Protein AF-A0A8B7Z9Q6-F1 (afdb_monomer_lite)

pLDDT: mean 82.25, std 15.9, range [37.0, 97.19]

Sequence (146 aa):
MQDVMRTKQGFFALAGFPGVVDAIDCTYVRLYGAPLGNDEPLYVNRKGYHSINVPVVCDASFKMTNVVARWPGSTHDSAILHGSRPGEMFETGRSHRRVRVTVEQVFGQLKWKFPCLSLGLHVAPRRACQIIRACCVQYCKGAERA

InterPro domains:
  IPR027806 Harbinger transposase-derived nuclease domain [PF13359] (24-85)
  IPR027806 Harbinger transposase-derived nuclease domain [PF13359] (94-137)

Secondary structure (DSSP, 8-state):
-HHHHHHHHHHHHHHS-TT---EEEEEEEEB-S---GGGHHHHB-TTSSBEEEEEEEE-TTS-EEEE---EETTS-HHHHHHHS---S----SGGGHHHHHHHHHHHHHHHHH-THHHH-B-S-HHHHHHHHHHHHHHHHHHTT--

Organism: Acanthaster planci (NCBI:txid133434)

Foldseek 3Di:
DVLQVVLQVLCCVQQVDGFDRKFKDKDWQFADQEPCPPNQVQQQAPVGGGTFIKMWIDTSVLATPDIDGDGHRHDDRVVVVVPPDDDIDPDPDPSRPRRNVSVVVNVVVLCVVPVCRVVHDHYHSVVVSVVVVVSSVVSNVVVVPD

Radius of gyration: 15.86 Å; chains: 1; bounding box: 38×31×44 Å

Structure (mmCIF, N/CA/C/O backbone):
data_AF-A0A8B7Z9Q6-F1
#
_entry.id   AF-A0A8B7Z9Q6-F1
#
loop_
_atom_site.group_PDB
_atom_site.id
_atom_site.type_symbol
_atom_site.label_atom_id
_atom_site.label_alt_id
_atom_site.label_comp_id
_atom_site.label_asym_id
_atom_site.label_entity_id
_atom_site.label_seq_id
_atom_site.pdbx_PDB_ins_code
_atom_site.Cartn_x
_atom_site.Cartn_y
_atom_site.Cartn_z
_atom_site.occupancy
_atom_site.B_iso_or_equiv
_atom_site.auth_seq_id
_atom_site.auth_comp_id
_atom_site.auth_asym_id
_atom_site.auth_atom_id
_atom_site.pdbx_PDB_model_num
ATOM 1 N N . MET A 1 1 ? -21.682 -9.005 12.594 1.00 44.31 1 MET A N 1
ATOM 2 C CA . MET A 1 1 ? -22.405 -7.852 13.187 1.00 44.31 1 MET A CA 1
ATOM 3 C C . MET A 1 1 ? -21.687 -7.266 14.410 1.00 44.31 1 MET A C 1
ATOM 5 O O . MET A 1 1 ? -21.735 -6.057 14.574 1.00 44.31 1 MET A O 1
ATOM 9 N N . GLN A 1 2 ? -20.986 -8.065 15.232 1.00 51.00 2 GLN A N 1
ATOM 10 C CA . GLN A 1 2 ? -20.235 -7.552 16.396 1.00 51.00 2 GLN A CA 1
ATOM 11 C C . GLN A 1 2 ? -18.948 -6.776 16.032 1.00 51.00 2 GLN A C 1
ATOM 13 O O . GLN A 1 2 ? -18.631 -5.798 16.704 1.00 51.00 2 GLN A O 1
ATOM 18 N N . ASP A 1 3 ? -18.254 -7.134 14.944 1.00 65.38 3 ASP A N 1
ATOM 19 C CA . ASP A 1 3 ? -16.978 -6.492 14.570 1.00 65.38 3 ASP A CA 1
ATOM 20 C C . ASP A 1 3 ? -17.130 -5.030 14.124 1.00 65.38 3 ASP A C 1
ATOM 22 O O . ASP A 1 3 ? -16.339 -4.178 14.515 1.00 65.38 3 ASP A O 1
ATOM 26 N N . VAL A 1 4 ? -18.197 -4.712 13.384 1.00 67.56 4 VAL A N 1
ATOM 27 C CA . VAL A 1 4 ? -18.468 -3.353 12.876 1.00 67.56 4 VAL A CA 1
ATOM 28 C C . VAL A 1 4 ? -18.787 -2.369 14.006 1.00 67.56 4 VAL A C 1
ATOM 30 O O . VAL A 1 4 ? -18.366 -1.218 13.983 1.00 67.56 4 VAL A O 1
ATOM 33 N N . MET A 1 5 ? -19.517 -2.806 15.035 1.00 71.38 5 MET A N 1
ATOM 34 C CA . MET A 1 5 ? -19.799 -1.949 16.193 1.00 71.38 5 MET A CA 1
ATOM 35 C C . MET A 1 5 ? -18.531 -1.665 17.005 1.00 71.38 5 MET A C 1
ATOM 37 O O . MET A 1 5 ? -18.347 -0.549 17.490 1.00 71.38 5 MET A O 1
ATOM 41 N N . ARG A 1 6 ? -17.627 -2.650 17.105 1.00 76.81 6 ARG A N 1
ATOM 42 C CA . ARG A 1 6 ? -16.332 -2.486 17.774 1.00 76.81 6 ARG A CA 1
ATOM 43 C C . ARG A 1 6 ? -15.425 -1.508 17.022 1.00 76.81 6 ARG A C 1
ATOM 45 O O . ARG A 1 6 ? -14.827 -0.645 17.660 1.00 76.81 6 ARG A O 1
ATOM 52 N N . THR A 1 7 ? -15.332 -1.599 15.694 1.00 72.94 7 THR A N 1
ATOM 53 C CA . THR A 1 7 ? -14.504 -0.670 14.903 1.00 72.94 7 THR A CA 1
ATOM 54 C C . THR A 1 7 ? -15.034 0.761 14.965 1.00 72.94 7 THR A C 1
ATOM 56 O O . THR A 1 7 ? -14.245 1.680 15.188 1.00 72.94 7 THR A O 1
ATOM 59 N N . LYS A 1 8 ? -16.361 0.945 14.906 1.00 76.75 8 LYS A N 1
ATOM 60 C CA . LYS A 1 8 ? -17.019 2.251 15.102 1.00 76.75 8 LYS A CA 1
ATOM 61 C C . LYS A 1 8 ? -16.689 2.880 16.450 1.00 76.75 8 LYS A C 1
ATOM 63 O O . LYS A 1 8 ? -16.365 4.065 16.513 1.00 76.75 8 LYS A O 1
ATOM 68 N N . GLN A 1 9 ? -16.730 2.095 17.526 1.00 82.06 9 GLN A N 1
ATOM 69 C CA . GLN A 1 9 ? -16.319 2.563 18.852 1.00 82.06 9 GLN A CA 1
ATOM 70 C C . GLN A 1 9 ? -14.823 2.900 18.905 1.00 82.06 9 GLN A C 1
ATOM 72 O O . GLN A 1 9 ? -14.450 3.905 19.505 1.00 82.06 9 GLN A O 1
ATOM 77 N N . GLY A 1 10 ? -13.972 2.107 18.249 1.00 81.19 10 GLY A N 1
ATOM 78 C CA . GLY A 1 10 ? -12.531 2.354 18.176 1.00 81.19 10 GLY A CA 1
ATOM 79 C C . GLY A 1 10 ? -12.188 3.677 17.489 1.00 81.19 10 GLY A C 1
ATOM 80 O O . GLY A 1 10 ? -11.429 4.476 18.036 1.00 81.19 10 GLY A O 1
ATOM 81 N N . PHE A 1 11 ? -12.786 3.959 16.329 1.00 79.88 11 PHE A N 1
ATOM 82 C CA . PHE A 1 11 ? -12.578 5.237 15.644 1.00 79.88 11 PHE A CA 1
ATOM 83 C C . PHE A 1 11 ? -13.203 6.417 16.389 1.00 79.88 11 PHE A C 1
ATOM 85 O O . PHE A 1 11 ? -12.615 7.501 16.410 1.00 79.88 11 PHE A O 1
ATOM 92 N N . PHE A 1 12 ? -14.337 6.210 17.064 1.00 82.12 12 PHE A N 1
ATOM 93 C CA . PHE A 1 12 ? -14.899 7.222 17.951 1.00 82.12 12 PHE A CA 1
ATOM 94 C C . PHE A 1 12 ? -13.947 7.547 19.111 1.00 82.12 12 PHE A C 1
ATOM 96 O O . PHE A 1 12 ? -13.707 8.718 19.386 1.00 82.12 12 PHE A O 1
ATOM 103 N N . ALA A 1 13 ? -13.326 6.546 19.737 1.00 81.69 13 ALA A N 1
ATOM 104 C CA . ALA A 1 13 ? -12.342 6.765 20.797 1.00 81.69 13 ALA A CA 1
ATOM 105 C C . ALA A 1 13 ? -11.056 7.445 20.286 1.00 81.69 13 ALA A C 1
ATOM 107 O O . ALA A 1 13 ? -10.509 8.320 20.954 1.00 81.69 13 ALA A O 1
ATOM 108 N N . LEU A 1 14 ? -10.576 7.067 19.097 1.00 77.88 14 LEU A N 1
ATOM 109 C CA . LEU A 1 14 ? -9.321 7.570 18.527 1.00 77.88 14 LEU A CA 1
ATOM 110 C C . LEU A 1 14 ? -9.455 8.994 17.973 1.00 77.88 14 LEU A C 1
ATOM 112 O O . LEU A 1 14 ? -8.560 9.827 18.134 1.00 77.88 14 LEU A O 1
ATOM 116 N N . ALA A 1 15 ? -10.564 9.274 17.291 1.00 74.69 15 ALA A N 1
ATOM 117 C CA . ALA A 1 15 ? -10.727 10.488 16.504 1.00 74.69 15 ALA A CA 1
ATOM 118 C C . ALA A 1 15 ? -11.952 11.333 16.886 1.00 74.69 15 ALA A C 1
ATOM 120 O O . ALA A 1 15 ? -12.012 12.489 16.470 1.00 74.69 15 ALA A O 1
ATOM 121 N N . GLY A 1 16 ? -12.874 10.814 17.703 1.00 76.94 16 GLY A N 1
ATOM 122 C CA . GLY A 1 16 ? -14.116 11.493 18.093 1.00 76.94 16 GLY A CA 1
ATOM 123 C C . GLY A 1 16 ? -15.235 11.397 17.055 1.00 76.94 16 GLY A C 1
ATOM 124 O O . GLY A 1 16 ? -16.247 12.077 17.198 1.00 76.94 16 GLY A O 1
ATOM 125 N N . PHE A 1 17 ? -15.065 10.584 16.004 1.00 70.19 17 PHE A N 1
ATOM 126 C CA . PHE A 1 17 ? -16.001 10.515 14.879 1.00 70.19 17 PHE A CA 1
ATOM 127 C C . PHE A 1 17 ? -16.841 9.234 14.922 1.00 70.19 17 PHE A C 1
ATOM 129 O O . PHE A 1 17 ? -16.290 8.140 14.774 1.00 70.19 17 PHE A O 1
ATOM 136 N N . PRO A 1 18 ? -18.164 9.339 15.143 1.00 73.25 18 PRO A N 1
ATOM 137 C CA . PRO A 1 18 ? -19.044 8.180 15.151 1.00 73.25 18 PRO A CA 1
ATOM 138 C C . PRO A 1 18 ? -19.296 7.683 13.723 1.00 73.25 18 PRO A C 1
ATOM 140 O O . PRO A 1 18 ? -19.316 8.462 12.776 1.00 73.25 18 PRO A O 1
ATOM 143 N N . GLY A 1 19 ? -19.519 6.377 13.569 1.00 74.00 19 GLY A N 1
ATOM 144 C CA . GLY A 1 19 ? -19.914 5.775 12.289 1.00 74.00 19 GLY A CA 1
ATOM 145 C C . GLY A 1 19 ? -18.768 5.396 11.345 1.00 74.00 19 GLY A C 1
ATOM 146 O O . GLY A 1 19 ? -19.030 4.710 10.363 1.00 74.00 19 GLY A O 1
ATOM 147 N N . VAL A 1 20 ? -17.520 5.755 11.664 1.00 77.62 20 VAL A N 1
ATOM 148 C CA . VAL A 1 20 ? -16.333 5.376 10.877 1.00 77.62 20 VAL A CA 1
ATOM 149 C C . VAL A 1 20 ? -15.994 3.904 11.102 1.00 77.62 20 VAL A C 1
ATOM 151 O O . VAL A 1 20 ? -15.859 3.469 12.245 1.00 77.62 20 VAL A O 1
ATOM 154 N N . VAL A 1 21 ? -15.830 3.141 10.024 1.00 75.94 21 VAL A N 1
ATOM 155 C CA . VAL A 1 21 ? -15.534 1.697 10.091 1.00 75.94 21 VAL A CA 1
ATOM 156 C C . VAL A 1 21 ? -14.120 1.366 9.687 1.00 75.94 21 VAL A C 1
ATOM 158 O O . VAL A 1 21 ? -13.536 0.429 10.237 1.00 75.94 21 VAL A O 1
ATOM 161 N N . ASP A 1 22 ? -13.567 2.144 8.770 1.00 79.31 22 ASP A N 1
ATOM 162 C CA . ASP A 1 22 ? -12.223 1.974 8.274 1.00 79.31 22 ASP A CA 1
ATOM 163 C C . ASP A 1 22 ? -11.590 3.306 7.849 1.00 79.31 22 ASP A C 1
ATOM 165 O O . ASP A 1 22 ? -12.238 4.340 7.681 1.00 79.31 22 ASP A O 1
ATOM 169 N N . ALA A 1 23 ? -10.265 3.279 7.749 1.00 84.19 23 ALA A N 1
ATOM 170 C CA . ALA A 1 23 ? -9.444 4.344 7.210 1.00 84.19 23 ALA A CA 1
ATOM 171 C C . ALA A 1 23 ? -8.800 3.848 5.917 1.00 84.19 23 ALA A C 1
ATOM 173 O O . ALA A 1 23 ? -8.204 2.768 5.889 1.00 84.19 23 ALA A O 1
ATOM 174 N N . ILE A 1 24 ? -8.885 4.651 4.859 1.00 85.56 24 ILE A N 1
ATOM 175 C CA . ILE A 1 24 ? -8.272 4.362 3.564 1.00 85.56 24 ILE A CA 1
ATOM 176 C C . ILE A 1 24 ? -7.259 5.446 3.203 1.00 85.56 24 ILE A C 1
ATOM 178 O O . ILE A 1 24 ? -7.524 6.641 3.340 1.00 85.56 24 ILE A O 1
ATOM 182 N N . ASP A 1 25 ? -6.092 5.032 2.722 1.00 87.69 25 ASP A N 1
ATOM 183 C CA . ASP A 1 25 ? -5.133 5.922 2.068 1.00 87.69 25 ASP A CA 1
ATOM 184 C C . ASP A 1 25 ? -4.276 5.118 1.084 1.00 87.69 25 ASP A C 1
ATOM 186 O O . ASP A 1 25 ? -4.302 3.884 1.051 1.00 87.69 25 ASP A O 1
ATOM 190 N N . CYS A 1 26 ? -3.533 5.828 0.249 1.00 89.50 26 CYS A N 1
ATOM 191 C CA . CYS A 1 26 ? -2.664 5.265 -0.767 1.00 89.50 26 CYS A CA 1
ATOM 192 C C . CYS A 1 26 ? -1.192 5.437 -0.390 1.00 89.50 26 CYS A C 1
ATOM 194 O O . CYS A 1 26 ? -0.766 6.475 0.118 1.00 89.50 26 CYS A O 1
ATOM 196 N N . THR A 1 27 ? -0.375 4.429 -0.696 1.00 91.75 27 THR A N 1
ATOM 197 C CA . THR A 1 27 ? 1.081 4.532 -0.599 1.00 91.75 27 THR A CA 1
ATOM 198 C C . THR A 1 27 ? 1.749 4.129 -1.904 1.00 91.75 27 THR A C 1
ATOM 200 O O . THR A 1 27 ? 1.356 3.166 -2.557 1.00 91.75 27 THR A O 1
ATOM 203 N N . TYR A 1 28 ? 2.799 4.857 -2.277 1.00 94.81 28 TYR A N 1
ATOM 204 C CA . TYR A 1 28 ? 3.602 4.532 -3.450 1.00 94.81 28 TYR A CA 1
ATOM 205 C C . TYR A 1 28 ? 4.745 3.597 -3.053 1.00 94.81 28 TYR A C 1
ATOM 207 O O . TYR A 1 28 ? 5.519 3.911 -2.141 1.00 94.81 28 TYR A O 1
ATOM 215 N N . VAL A 1 29 ? 4.877 2.481 -3.770 1.00 96.12 29 VAL A N 1
ATOM 216 C CA . VAL A 1 29 ? 6.043 1.590 -3.706 1.00 96.12 29 VAL A CA 1
ATOM 217 C C . VAL A 1 29 ? 6.882 1.826 -4.950 1.00 96.12 29 VAL A C 1
ATOM 219 O O . VAL A 1 29 ? 6.393 1.686 -6.071 1.00 96.12 29 VAL A O 1
ATOM 222 N N . ARG A 1 30 ? 8.138 2.232 -4.756 1.00 96.94 30 ARG A N 1
ATOM 223 C CA . ARG A 1 30 ? 9.027 2.618 -5.854 1.00 96.94 30 ARG A CA 1
ATOM 224 C C . ARG A 1 30 ? 9.458 1.397 -6.667 1.00 96.94 30 ARG A C 1
ATOM 226 O O . ARG A 1 30 ? 9.793 0.360 -6.100 1.00 96.94 30 ARG A O 1
ATOM 233 N N . LEU A 1 31 ? 9.482 1.547 -7.985 1.00 96.38 31 LEU A N 1
ATOM 234 C CA . LEU A 1 31 ? 10.071 0.591 -8.917 1.00 96.38 31 LEU A CA 1
ATOM 235 C C . LEU A 1 31 ? 11.411 1.163 -9.378 1.00 96.38 31 LEU A C 1
ATOM 237 O O . LEU A 1 31 ? 11.437 2.192 -10.043 1.00 96.38 31 LEU A O 1
ATOM 241 N N . TYR A 1 32 ? 12.525 0.553 -8.986 1.00 93.44 32 TYR A N 1
ATOM 242 C CA . TYR A 1 32 ? 13.850 1.061 -9.335 1.00 93.44 32 TYR A CA 1
ATOM 243 C C . TYR A 1 32 ? 14.437 0.253 -10.486 1.00 93.44 32 TYR A C 1
ATOM 245 O O . TYR A 1 32 ? 14.593 -0.959 -10.366 1.00 93.44 32 TYR A O 1
ATOM 253 N N . GLY A 1 33 ? 14.753 0.913 -11.605 1.00 88.62 33 GLY A N 1
ATOM 254 C CA . GLY A 1 33 ? 15.323 0.243 -12.781 1.00 88.62 33 GLY A CA 1
ATOM 255 C C . GLY A 1 33 ? 14.460 -0.912 -13.301 1.00 88.62 33 GLY A C 1
ATOM 256 O O . GLY A 1 33 ? 14.983 -1.872 -13.862 1.00 88.62 33 GLY A O 1
ATOM 257 N N . ALA A 1 34 ? 13.147 -0.868 -13.052 1.00 91.19 34 ALA A N 1
ATOM 258 C CA . ALA A 1 34 ? 12.243 -1.923 -13.473 1.00 91.19 34 ALA A CA 1
ATOM 259 C C . ALA A 1 34 ? 12.140 -1.947 -15.008 1.00 91.19 34 ALA A C 1
ATOM 261 O O . ALA A 1 34 ? 12.095 -0.888 -15.636 1.00 91.19 34 ALA A O 1
ATOM 262 N N . PRO A 1 35 ? 12.051 -3.134 -15.631 1.00 91.12 35 PRO A N 1
ATOM 263 C CA . PRO A 1 35 ? 11.830 -3.243 -17.066 1.00 91.12 35 PRO A CA 1
ATOM 264 C C . PRO A 1 35 ? 10.365 -2.902 -17.383 1.00 91.12 35 PRO A C 1
ATOM 266 O O . PRO A 1 35 ? 9.500 -3.778 -17.364 1.00 91.12 35 PRO A O 1
ATOM 269 N N . LEU A 1 36 ? 10.078 -1.616 -17.602 1.00 92.62 36 LEU A N 1
ATOM 270 C CA . LEU A 1 36 ? 8.723 -1.105 -17.856 1.00 92.62 36 LEU A CA 1
ATOM 271 C C . LEU A 1 36 ? 8.343 -1.097 -19.344 1.00 92.62 36 LEU A C 1
ATOM 273 O O . LEU A 1 36 ? 7.160 -1.119 -19.670 1.00 92.62 36 LEU A O 1
ATOM 277 N N . GLY A 1 37 ? 9.331 -1.105 -20.244 1.00 92.12 37 GLY A N 1
ATOM 278 C CA . GLY A 1 37 ? 9.095 -1.071 -21.689 1.00 92.12 37 GLY A CA 1
ATOM 279 C C . GLY A 1 37 ? 8.259 0.142 -22.111 1.00 92.12 37 GLY A C 1
ATOM 280 O O . GLY A 1 37 ? 8.414 1.228 -21.558 1.00 92.12 37 GLY A O 1
ATOM 281 N N . ASN A 1 38 ? 7.346 -0.061 -23.063 1.00 94.56 38 ASN A N 1
ATOM 282 C CA . ASN A 1 38 ? 6.468 0.994 -23.589 1.00 94.56 38 ASN A CA 1
ATOM 283 C C . ASN A 1 38 ? 5.437 1.502 -22.565 1.00 94.56 38 ASN A C 1
ATOM 285 O O . ASN A 1 38 ? 4.878 2.580 -22.747 1.00 94.56 38 ASN A O 1
ATOM 289 N N . ASP A 1 39 ? 5.203 0.748 -21.488 1.00 93.69 39 ASP A N 1
ATOM 290 C CA . ASP A 1 39 ? 4.257 1.110 -20.431 1.00 93.69 39 ASP A CA 1
ATOM 291 C C . ASP A 1 39 ? 4.883 2.034 -19.372 1.00 93.69 39 ASP A C 1
ATOM 293 O O . ASP A 1 39 ? 4.205 2.416 -18.419 1.00 93.69 39 ASP A O 1
ATOM 297 N N . GLU A 1 40 ? 6.166 2.396 -19.502 1.00 95.12 40 GLU A N 1
ATOM 298 C CA . GLU A 1 40 ? 6.896 3.257 -18.559 1.00 95.12 40 GLU A CA 1
ATOM 299 C C . GLU A 1 40 ? 6.113 4.502 -18.099 1.00 95.12 40 GLU A C 1
ATOM 301 O O . GLU A 1 40 ? 6.009 4.681 -16.876 1.00 95.12 40 GLU A O 1
ATOM 306 N N . PRO A 1 41 ? 5.452 5.275 -18.989 1.00 95.81 41 PRO A N 1
ATOM 307 C CA . PRO A 1 41 ? 4.733 6.482 -18.587 1.00 95.81 41 PRO A CA 1
ATOM 308 C C . PRO A 1 41 ? 3.571 6.210 -17.626 1.00 95.81 41 PRO A C 1
ATOM 310 O O . PRO A 1 41 ? 3.210 7.066 -16.819 1.00 95.81 41 PRO A O 1
ATOM 313 N N . LEU A 1 42 ? 2.993 5.003 -17.657 1.00 96.12 42 LEU A N 1
ATOM 314 C CA . LEU A 1 42 ? 1.913 4.614 -16.749 1.00 96.12 42 LEU A CA 1
ATOM 315 C C . LEU A 1 42 ? 2.401 4.517 -15.299 1.00 96.12 42 LEU A C 1
ATOM 317 O O . LEU A 1 42 ? 1.627 4.685 -14.360 1.00 96.12 42 LEU A O 1
ATOM 321 N N . TYR A 1 43 ? 3.685 4.249 -15.079 1.00 96.62 43 TYR A N 1
ATOM 322 C CA . TYR A 1 43 ? 4.217 4.050 -13.734 1.00 96.62 43 TYR A CA 1
ATOM 323 C C . TYR A 1 43 ? 4.802 5.323 -13.123 1.00 96.62 43 TYR A C 1
ATOM 325 O O . TYR A 1 43 ? 5.120 5.313 -11.932 1.00 96.62 43 TYR A O 1
ATOM 333 N N . VAL A 1 44 ? 4.915 6.417 -13.878 1.00 96.25 44 VAL A N 1
ATOM 334 C CA . VAL A 1 44 ? 5.412 7.702 -13.371 1.00 96.25 44 VAL A CA 1
ATOM 335 C C . VAL A 1 44 ? 4.337 8.376 -12.522 1.00 96.25 44 VAL A C 1
ATOM 337 O O . VAL A 1 44 ? 3.245 8.679 -12.992 1.00 96.25 44 VAL A O 1
ATOM 340 N N . ASN A 1 45 ? 4.640 8.617 -11.249 1.00 94.81 45 ASN A N 1
ATOM 341 C CA . ASN A 1 45 ? 3.736 9.341 -10.356 1.00 94.81 45 ASN A CA 1
ATOM 342 C C . ASN A 1 45 ? 3.925 10.864 -10.422 1.00 94.81 45 ASN A C 1
ATOM 344 O O . ASN A 1 45 ? 4.868 11.377 -11.021 1.00 94.81 45 ASN A O 1
ATOM 348 N N . ARG A 1 46 ? 3.083 11.603 -9.684 1.00 93.50 46 ARG A N 1
ATOM 349 C CA . ARG A 1 46 ? 3.169 13.073 -9.555 1.00 93.50 46 ARG A CA 1
ATOM 350 C C . ARG A 1 46 ? 4.491 13.612 -8.982 1.00 93.50 46 ARG A C 1
ATOM 352 O O . ARG A 1 46 ? 4.711 14.814 -9.007 1.00 93.50 46 ARG A O 1
ATOM 359 N N . LYS A 1 47 ? 5.334 12.750 -8.402 1.00 92.19 47 LYS A N 1
ATOM 360 C CA . LYS A 1 47 ? 6.665 13.087 -7.867 1.00 92.19 47 LYS A CA 1
ATOM 361 C C . LYS A 1 47 ? 7.793 12.756 -8.859 1.00 92.19 47 LYS A C 1
ATOM 363 O O . LYS A 1 47 ? 8.959 12.874 -8.495 1.00 92.19 47 LYS A O 1
ATOM 368 N N . GLY A 1 48 ? 7.462 12.321 -10.077 1.00 93.88 48 GLY A N 1
ATOM 369 C CA . GLY A 1 48 ? 8.421 12.086 -11.156 1.00 93.88 48 GLY A CA 1
ATOM 370 C C . GLY A 1 48 ? 9.212 10.782 -11.051 1.00 93.88 48 GLY A C 1
ATOM 371 O O . GLY A 1 48 ? 10.282 10.683 -11.640 1.00 93.88 48 GLY A O 1
ATOM 372 N N . TYR A 1 49 ? 8.736 9.781 -10.300 1.00 95.25 49 TYR A N 1
ATOM 373 C CA . TYR A 1 49 ? 9.398 8.472 -10.231 1.00 95.25 49 TYR A CA 1
ATOM 374 C C . TYR A 1 49 ? 8.447 7.304 -10.495 1.00 95.25 49 TYR A C 1
ATOM 376 O O . TYR A 1 49 ? 7.247 7.381 -10.218 1.00 95.25 49 TYR A O 1
ATOM 384 N N . HIS A 1 50 ? 9.008 6.189 -10.976 1.00 96.94 50 HIS A N 1
ATOM 385 C CA . HIS A 1 50 ? 8.261 4.958 -11.236 1.00 96.94 50 HIS A CA 1
ATOM 386 C C . HIS A 1 50 ? 7.776 4.303 -9.950 1.00 96.94 50 HIS A C 1
ATOM 388 O O . HIS A 1 50 ? 8.541 4.101 -9.001 1.00 96.94 50 HIS A O 1
ATOM 394 N N . SER A 1 51 ? 6.502 3.937 -9.905 1.00 97.19 51 SER A N 1
ATOM 395 C CA . SER A 1 51 ? 5.909 3.330 -8.720 1.00 97.19 51 SER A CA 1
ATOM 396 C C . SER A 1 51 ? 4.649 2.527 -9.014 1.00 97.19 51 SER A C 1
ATOM 398 O O . SER A 1 51 ? 4.014 2.685 -10.053 1.00 97.19 51 SER A O 1
ATOM 400 N N . ILE A 1 52 ? 4.288 1.675 -8.056 1.00 96.62 52 ILE A N 1
ATOM 401 C CA . ILE A 1 52 ? 2.948 1.107 -7.912 1.00 96.62 52 ILE A CA 1
ATOM 402 C C . ILE A 1 52 ? 2.211 1.934 -6.859 1.00 96.62 52 ILE A C 1
ATOM 404 O O . ILE A 1 52 ? 2.746 2.144 -5.766 1.00 96.62 52 ILE A O 1
ATOM 408 N N . ASN A 1 53 ? 1.000 2.385 -7.179 1.00 94.69 53 ASN A N 1
ATOM 409 C CA . ASN A 1 53 ? 0.089 2.998 -6.224 1.00 94.69 53 ASN A CA 1
ATOM 410 C C . ASN A 1 53 ? -0.700 1.893 -5.491 1.00 94.69 53 ASN A C 1
ATOM 412 O O . ASN A 1 53 ? -1.310 1.016 -6.113 1.00 94.69 53 ASN A O 1
ATOM 416 N N . VAL A 1 54 ? -0.625 1.883 -4.161 1.00 93.00 54 VAL A N 1
ATOM 417 C CA . VAL A 1 54 ? -1.159 0.822 -3.301 1.00 93.00 54 VAL A CA 1
ATOM 418 C C . VAL A 1 54 ? -2.133 1.436 -2.292 1.00 93.00 54 VAL A C 1
ATOM 420 O O . VAL A 1 54 ? -1.699 1.879 -1.226 1.00 93.00 54 VAL A O 1
ATOM 423 N N . PRO A 1 55 ? -3.443 1.471 -2.587 1.00 90.81 55 PRO A N 1
ATOM 424 C CA . PRO A 1 55 ? -4.466 1.717 -1.578 1.00 90.81 55 PRO A CA 1
ATOM 425 C C . PRO A 1 55 ? -4.480 0.599 -0.531 1.00 90.81 55 PRO A C 1
ATOM 427 O O . PRO A 1 55 ? -4.431 -0.599 -0.851 1.00 90.81 55 PRO A O 1
ATOM 430 N N . VAL A 1 56 ? -4.591 1.011 0.724 1.00 88.88 56 VAL A N 1
ATOM 431 C CA . VAL A 1 56 ? -4.761 0.136 1.880 1.00 88.88 56 VAL A CA 1
ATOM 432 C C . VAL A 1 56 ? -5.917 0.651 2.715 1.00 88.88 56 VAL A C 1
ATOM 434 O O . VAL A 1 56 ? -6.055 1.855 2.918 1.00 88.88 56 VAL A O 1
ATOM 437 N N . VAL A 1 57 ? -6.715 -0.291 3.204 1.00 87.31 57 VAL A N 1
ATOM 438 C CA . VAL A 1 57 ? -7.783 -0.059 4.172 1.00 87.31 57 VAL A CA 1
ATOM 439 C C . VAL A 1 57 ? -7.361 -0.682 5.497 1.00 87.31 57 VAL A C 1
ATOM 441 O O . VAL A 1 57 ? -6.879 -1.822 5.514 1.00 87.31 57 VAL A O 1
ATOM 444 N N . CYS A 1 58 ? -7.529 0.044 6.597 1.00 86.69 58 CYS A N 1
ATOM 445 C CA . CYS A 1 58 ? -7.291 -0.471 7.940 1.00 86.69 58 CYS A CA 1
ATOM 446 C C . CYS A 1 58 ? -8.382 -0.061 8.929 1.00 86.69 58 CYS A C 1
ATOM 448 O O . CYS A 1 58 ? -9.054 0.951 8.748 1.00 86.69 58 CYS A O 1
ATOM 450 N N . ASP A 1 59 ? -8.530 -0.834 9.998 1.00 85.00 59 ASP A N 1
ATOM 451 C CA . ASP A 1 59 ? -9.422 -0.505 11.107 1.00 85.00 59 ASP A CA 1
ATOM 452 C C . ASP A 1 59 ? -8.741 0.377 12.175 1.00 85.00 59 ASP A C 1
ATOM 454 O O . ASP A 1 59 ? -7.562 0.734 12.079 1.00 85.00 59 ASP A O 1
ATOM 458 N N . ALA A 1 60 ? -9.495 0.726 13.222 1.00 83.50 60 ALA A N 1
ATOM 459 C CA . ALA A 1 60 ? -9.018 1.530 14.349 1.00 83.50 60 ALA A CA 1
ATOM 460 C C . ALA A 1 60 ? -7.925 0.840 15.187 1.00 83.50 60 ALA A C 1
ATOM 462 O O . ALA A 1 60 ? -7.264 1.494 15.990 1.00 83.50 60 ALA A O 1
ATOM 463 N N . SER A 1 61 ? -7.734 -0.471 15.019 1.00 83.25 61 SER A N 1
ATOM 464 C CA . SER A 1 61 ? -6.721 -1.278 15.703 1.00 83.25 61 SER A CA 1
ATOM 465 C C . SER A 1 61 ? -5.452 -1.452 14.865 1.00 83.25 61 SER A C 1
ATOM 467 O O . SER A 1 61 ? -4.633 -2.315 15.174 1.00 83.25 61 SER A O 1
ATOM 469 N N . PHE A 1 62 ? -5.268 -0.635 13.820 1.00 85.94 62 PHE A N 1
ATOM 470 C CA . PHE A 1 62 ? -4.133 -0.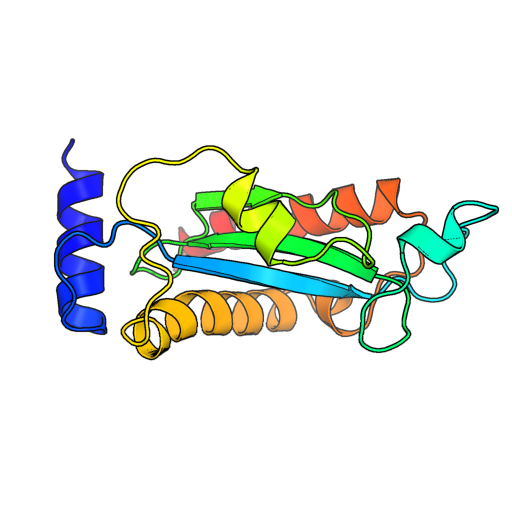699 12.892 1.00 85.94 62 PHE A CA 1
ATOM 471 C C . PHE A 1 62 ? -4.059 -2.009 12.092 1.00 85.94 62 PHE A C 1
ATOM 473 O O . PHE A 1 62 ? -3.026 -2.318 11.490 1.00 85.94 62 PHE A O 1
ATOM 480 N N . LYS A 1 63 ? -5.148 -2.787 12.034 1.00 86.56 63 LYS A N 1
ATOM 481 C CA . LYS A 1 63 ? -5.192 -4.017 11.246 1.00 86.56 63 LYS A CA 1
ATOM 482 C C . LYS A 1 63 ? -5.601 -3.682 9.822 1.00 86.56 63 LYS A C 1
ATOM 484 O O . LYS A 1 63 ? -6.635 -3.064 9.582 1.00 86.56 63 LYS A O 1
ATOM 489 N N . MET A 1 64 ? -4.792 -4.108 8.856 1.00 88.25 64 MET A N 1
ATOM 490 C CA . MET A 1 64 ? -5.155 -3.994 7.447 1.00 88.25 64 MET A CA 1
ATOM 491 C C . MET A 1 64 ? -6.297 -4.961 7.121 1.00 88.25 64 MET A C 1
ATOM 4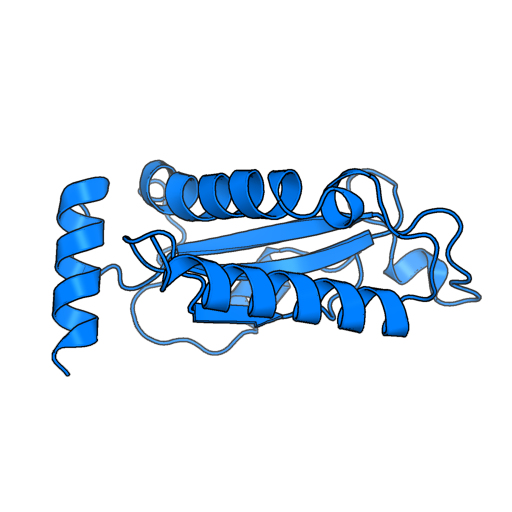93 O O . MET A 1 64 ? -6.174 -6.168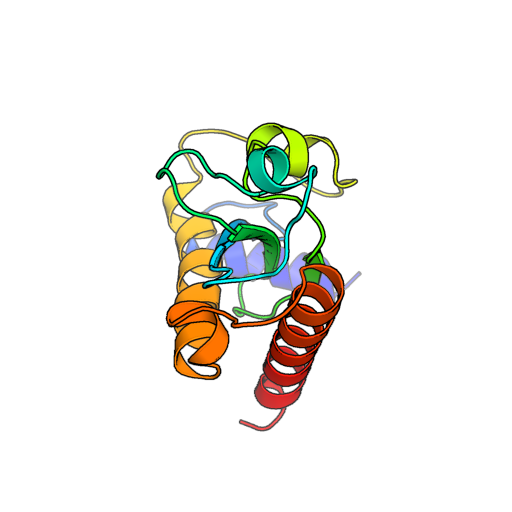 7.333 1.00 88.25 64 MET A O 1
ATOM 497 N N . THR A 1 65 ? -7.381 -4.438 6.562 1.00 84.81 65 THR A N 1
ATOM 498 C CA . THR A 1 65 ? -8.558 -5.216 6.151 1.00 84.81 65 THR A CA 1
ATOM 499 C C . THR A 1 65 ? -8.583 -5.446 4.642 1.00 84.81 65 THR A C 1
ATOM 501 O O . THR A 1 65 ? -9.075 -6.474 4.181 1.00 84.81 65 THR A O 1
ATOM 504 N N . ASN A 1 66 ? -8.002 -4.531 3.859 1.00 86.50 66 ASN A N 1
ATOM 505 C CA . ASN A 1 66 ? -7.905 -4.658 2.409 1.00 86.50 66 ASN A CA 1
ATOM 506 C C . ASN A 1 66 ? -6.613 -4.028 1.868 1.00 86.50 66 ASN A C 1
ATOM 508 O O . ASN A 1 66 ? -6.119 -3.026 2.383 1.00 86.50 66 ASN A O 1
ATOM 512 N N . VAL A 1 67 ? -6.075 -4.612 0.798 1.00 89.62 67 VAL A N 1
ATOM 513 C CA . VAL A 1 67 ? -4.927 -4.087 0.058 1.00 89.62 67 VAL A CA 1
ATOM 514 C C . VAL A 1 67 ? -5.074 -4.380 -1.427 1.00 89.62 67 VAL A C 1
ATOM 516 O O . VAL A 1 67 ? -5.334 -5.513 -1.838 1.00 89.62 67 VAL A O 1
ATOM 519 N N . VAL A 1 68 ? -4.833 -3.364 -2.254 1.00 90.06 68 VAL A N 1
ATOM 520 C CA . VAL A 1 68 ? -4.863 -3.508 -3.710 1.00 90.06 68 VAL A CA 1
ATOM 521 C C . VAL A 1 68 ? -3.545 -3.013 -4.304 1.00 90.06 68 VAL A C 1
ATOM 523 O O . VAL A 1 68 ? -3.346 -1.828 -4.516 1.00 90.06 68 VAL A O 1
ATOM 526 N N . ALA A 1 69 ? -2.636 -3.939 -4.618 1.00 92.12 69 ALA A N 1
ATOM 527 C CA . ALA A 1 69 ? -1.359 -3.635 -5.272 1.00 92.12 69 ALA A CA 1
ATOM 528 C C . ALA A 1 69 ? -1.442 -3.947 -6.771 1.00 92.12 69 ALA A C 1
ATOM 530 O O . ALA A 1 69 ? -1.081 -5.042 -7.202 1.00 92.12 69 ALA A O 1
ATOM 531 N N . ARG A 1 70 ? -1.996 -3.018 -7.553 1.00 90.62 70 ARG A N 1
ATOM 532 C CA . ARG A 1 70 ? -2.075 -3.147 -9.023 1.00 90.62 70 ARG A CA 1
ATOM 533 C C . ARG A 1 70 ? -2.084 -1.828 -9.781 1.00 90.62 70 ARG A C 1
ATOM 535 O O . ARG A 1 70 ? -1.958 -1.854 -10.998 1.00 90.62 70 ARG A O 1
ATOM 542 N N . TRP A 1 71 ? -2.296 -0.706 -9.099 1.00 93.62 71 TRP A N 1
ATOM 543 C CA . TRP A 1 71 ? -2.479 0.565 -9.781 1.00 93.62 71 TRP A CA 1
ATOM 544 C C . TRP A 1 71 ? -1.126 1.118 -10.232 1.00 93.62 71 TRP A C 1
ATOM 546 O O . TRP A 1 71 ? -0.203 1.196 -9.416 1.00 93.62 71 TRP A O 1
ATOM 556 N N . PRO A 1 72 ? -0.979 1.494 -11.511 1.00 95.38 72 PRO A N 1
ATOM 557 C CA . PRO A 1 72 ? 0.207 2.201 -11.974 1.00 95.38 72 PRO A CA 1
ATOM 558 C C . PRO A 1 72 ? 0.391 3.527 -11.225 1.00 95.38 72 PRO A C 1
ATOM 560 O O . PRO A 1 72 ? -0.590 4.141 -10.796 1.00 95.38 72 PRO A O 1
ATOM 563 N N . GLY A 1 73 ? 1.636 3.976 -11.063 1.00 94.12 73 GLY A N 1
ATOM 564 C CA . GLY A 1 73 ? 1.981 5.189 -10.316 1.00 94.12 73 GLY A CA 1
ATOM 565 C C . GLY A 1 73 ? 1.330 6.475 -10.834 1.00 94.12 73 GLY A C 1
ATOM 566 O O . GLY A 1 73 ? 1.151 7.401 -10.046 1.00 94.12 73 GLY A O 1
ATOM 567 N N . SER A 1 74 ? 0.924 6.525 -12.106 1.00 94.44 74 SER A N 1
ATOM 568 C CA . SER A 1 74 ? 0.191 7.659 -12.683 1.00 94.44 74 SER A CA 1
ATOM 569 C C . SER A 1 74 ? -1.276 7.736 -12.238 1.00 94.44 74 SER A C 1
ATOM 571 O O . SER A 1 74 ? -1.925 8.767 -12.416 1.00 94.44 74 SER A O 1
ATOM 573 N N . THR A 1 75 ? -1.812 6.665 -11.640 1.00 91.75 75 THR A N 1
ATOM 574 C CA . THR A 1 75 ? -3.214 6.602 -11.217 1.00 91.75 75 THR A CA 1
ATOM 575 C C . THR A 1 75 ? -3.452 7.551 -10.049 1.00 91.75 75 THR A C 1
ATOM 577 O O . THR A 1 75 ? -2.841 7.410 -8.987 1.00 91.75 75 THR A O 1
ATOM 580 N N . HIS A 1 76 ? -4.377 8.491 -10.230 1.00 84.88 76 HIS A N 1
ATOM 581 C CA . HIS A 1 76 ? -4.713 9.471 -9.206 1.00 84.88 76 HIS A CA 1
ATOM 582 C C . HIS A 1 76 ? -5.441 8.824 -8.018 1.00 84.88 76 HIS A C 1
ATOM 584 O O . HIS A 1 76 ? -6.376 8.044 -8.211 1.00 84.88 76 HIS A O 1
ATOM 590 N N . ASP A 1 77 ? -5.060 9.202 -6.793 1.00 82.06 77 ASP A N 1
ATOM 591 C CA . ASP A 1 77 ? -5.616 8.634 -5.558 1.00 82.06 77 ASP A CA 1
ATOM 592 C C . ASP A 1 77 ? -7.150 8.755 -5.530 1.00 82.06 77 ASP A C 1
ATOM 594 O O . ASP A 1 77 ? -7.840 7.797 -5.200 1.00 82.06 77 ASP A O 1
ATOM 598 N N . SER A 1 78 ? -7.718 9.883 -5.983 1.00 78.31 78 SER A N 1
ATOM 599 C CA . SER A 1 78 ? -9.180 10.033 -6.038 1.00 78.31 78 SER A CA 1
ATOM 600 C C . SER A 1 78 ? -9.845 9.010 -6.962 1.00 78.31 78 SER A C 1
ATOM 602 O O . SER A 1 78 ? -10.899 8.492 -6.617 1.00 78.31 78 SER A O 1
ATOM 604 N N . ALA A 1 79 ? -9.250 8.672 -8.107 1.00 78.94 79 ALA A N 1
ATOM 605 C CA . ALA A 1 79 ? -9.829 7.691 -9.023 1.00 78.94 79 ALA A CA 1
ATOM 606 C C . ALA A 1 79 ? -9.862 6.290 -8.390 1.00 78.94 79 ALA A C 1
ATOM 608 O O . ALA A 1 79 ? -10.829 5.550 -8.556 1.00 78.94 79 ALA A O 1
ATOM 609 N N . ILE A 1 80 ? -8.830 5.956 -7.611 1.00 80.12 80 ILE A N 1
ATOM 610 C CA . ILE A 1 80 ? -8.751 4.697 -6.870 1.00 80.12 80 ILE A CA 1
ATOM 611 C C . ILE A 1 80 ? -9.823 4.664 -5.781 1.00 80.12 80 ILE A C 1
ATOM 613 O O . ILE A 1 80 ? -10.602 3.718 -5.736 1.00 80.12 80 ILE A O 1
ATOM 617 N N . LEU A 1 81 ? -9.889 5.709 -4.953 1.00 70.88 81 LEU A N 1
ATOM 618 C CA . LEU A 1 81 ? -10.772 5.776 -3.787 1.00 70.88 81 LEU A CA 1
ATOM 619 C C . LEU A 1 81 ? -12.263 5.790 -4.164 1.00 70.88 81 LEU A C 1
ATOM 621 O O . LEU A 1 81 ? -13.062 5.183 -3.460 1.00 70.88 81 LEU A O 1
ATOM 625 N N . HIS A 1 82 ? -12.640 6.412 -5.288 1.00 65.25 82 HIS A N 1
ATOM 626 C CA . HIS A 1 82 ? -14.026 6.384 -5.780 1.00 65.25 82 HIS A CA 1
ATOM 627 C C . HIS A 1 82 ? -14.380 5.077 -6.518 1.00 65.25 82 HIS A C 1
ATOM 629 O O . HIS A 1 82 ? -15.549 4.698 -6.565 1.00 65.25 82 HIS A O 1
ATOM 635 N N . GLY A 1 83 ? -13.397 4.396 -7.122 1.00 57.66 83 GLY A N 1
ATOM 636 C CA . GLY A 1 83 ? -13.609 3.194 -7.941 1.00 57.66 83 GLY A CA 1
ATOM 637 C C . GLY A 1 83 ? -13.557 1.864 -7.177 1.00 57.66 83 GLY A C 1
ATOM 638 O O . GLY A 1 83 ? -14.082 0.855 -7.656 1.00 57.66 83 GLY A O 1
ATOM 639 N N . SER A 1 84 ? -12.937 1.814 -5.995 1.00 56.97 84 SER A N 1
ATOM 640 C CA . SER A 1 84 ? -12.974 0.639 -5.114 1.00 56.97 84 SER A CA 1
ATOM 641 C C . SER A 1 84 ? -14.288 0.600 -4.322 1.00 56.97 84 SER A C 1
ATOM 643 O O . SER A 1 84 ? -14.567 1.506 -3.548 1.00 56.97 84 SER A O 1
ATOM 645 N N . ARG A 1 85 ? -15.114 -0.438 -4.535 1.00 52.97 85 ARG A N 1
ATOM 646 C CA . ARG A 1 85 ? -16.467 -0.567 -3.955 1.00 52.97 85 ARG A CA 1
ATOM 647 C C . ARG A 1 85 ? -16.543 -0.390 -2.414 1.00 52.97 85 ARG A C 1
ATOM 649 O O . ARG A 1 85 ? -15.596 -0.786 -1.736 1.00 52.97 85 ARG A O 1
ATOM 656 N N . PRO A 1 86 ? -17.697 0.086 -1.881 1.00 54.69 86 PRO A N 1
ATOM 657 C CA . PRO A 1 86 ? -17.808 0.815 -0.609 1.00 54.69 86 PRO A CA 1
ATOM 658 C C . PRO A 1 86 ? -18.803 0.216 0.415 1.00 54.69 86 PRO A C 1
ATOM 660 O O . PRO A 1 86 ? -19.738 -0.498 0.051 1.00 54.69 86 PRO A O 1
ATOM 663 N N . GLY A 1 87 ? -18.663 0.569 1.696 1.00 40.41 87 GLY A N 1
ATOM 664 C CA . GLY A 1 87 ? -19.651 0.250 2.729 1.00 40.41 87 GLY A CA 1
ATOM 665 C C . GLY A 1 87 ? -19.329 0.936 4.053 1.00 40.41 87 GLY A C 1
ATOM 666 O O . GLY A 1 87 ? -18.492 0.446 4.790 1.00 40.41 87 GLY A O 1
ATOM 667 N N . GLU A 1 88 ? -20.050 2.025 4.336 1.00 42.12 88 GLU A N 1
ATOM 668 C CA . GLU A 1 88 ? -19.962 2.906 5.518 1.00 42.12 88 GLU A CA 1
ATOM 669 C C . GLU A 1 88 ? -18.943 4.063 5.410 1.00 42.12 88 GLU A C 1
ATOM 671 O O . GLU A 1 88 ? -17.768 3.936 5.711 1.00 42.12 88 GLU A O 1
ATOM 676 N N . MET A 1 89 ? -19.467 5.222 4.981 1.00 44.72 89 MET A N 1
ATOM 677 C CA . MET A 1 89 ? -18.880 6.571 5.074 1.00 44.72 89 MET A CA 1
ATOM 678 C C . MET A 1 89 ? -17.418 6.731 4.628 1.00 44.72 89 MET A C 1
ATOM 680 O O . MET A 1 89 ? -16.508 6.900 5.433 1.00 44.72 89 MET A O 1
ATOM 684 N N . PHE A 1 90 ? -17.227 6.894 3.318 1.00 51.53 90 PHE A N 1
ATOM 685 C CA . PHE A 1 90 ? -16.154 7.756 2.822 1.00 51.53 90 PHE A CA 1
ATOM 686 C C . PHE A 1 90 ? -16.669 9.197 2.792 1.00 51.53 90 PHE A C 1
ATOM 688 O O . PHE A 1 90 ? -17.178 9.660 1.775 1.00 51.53 90 PHE A O 1
ATOM 695 N N . GLU A 1 91 ? -16.578 9.914 3.911 1.00 46.09 91 GLU A N 1
ATOM 696 C CA . GLU A 1 91 ? -16.783 11.364 3.899 1.00 46.09 91 GLU A CA 1
ATOM 697 C C . GLU A 1 91 ? -15.445 12.062 3.650 1.00 46.09 91 GLU A C 1
ATOM 699 O O . GLU A 1 91 ? -14.639 12.305 4.550 1.00 46.09 91 GLU A O 1
ATOM 704 N N . THR A 1 92 ? -15.209 12.401 2.383 1.00 44.66 92 THR A N 1
ATOM 705 C CA . THR A 1 92 ? -14.145 13.307 1.945 1.00 44.66 92 THR A CA 1
ATOM 706 C C . THR A 1 92 ? -14.424 14.719 2.467 1.00 44.66 92 THR A C 1
ATOM 708 O O . THR A 1 92 ? -14.943 15.578 1.760 1.00 44.66 92 THR A O 1
ATOM 711 N N . GLY A 1 93 ? -14.100 14.965 3.734 1.00 37.00 93 GLY A N 1
ATOM 712 C CA . GLY A 1 93 ? -14.291 16.244 4.409 1.00 37.00 93 GLY A CA 1
ATOM 713 C C . GLY A 1 93 ? -13.284 16.427 5.541 1.00 37.00 93 GLY A C 1
ATOM 714 O O . GLY A 1 93 ? -12.729 15.466 6.061 1.00 37.00 93 GLY A O 1
ATOM 715 N N . ARG A 1 94 ? -13.012 17.681 5.917 1.00 39.94 94 ARG A N 1
ATOM 716 C CA . ARG A 1 94 ? -11.915 18.154 6.798 1.00 39.94 94 ARG A CA 1
ATOM 717 C C . ARG A 1 94 ? -11.759 17.447 8.165 1.00 39.94 94 ARG A C 1
ATOM 719 O O . ARG A 1 94 ? -10.733 17.623 8.815 1.00 39.94 94 ARG A O 1
ATOM 726 N N . SER A 1 95 ? -12.704 16.600 8.560 1.00 48.56 95 SER A N 1
ATOM 727 C CA . SER A 1 95 ? -12.672 15.697 9.722 1.00 48.56 95 SER A CA 1
ATOM 728 C C . SER A 1 95 ? -11.632 14.555 9.626 1.00 48.56 95 SER A C 1
ATOM 730 O O . SER A 1 95 ? -11.366 13.859 10.601 1.00 48.56 95 SER A O 1
ATOM 732 N N . HIS A 1 96 ? -10.978 14.388 8.469 1.00 60.25 96 HIS A N 1
ATOM 733 C CA . HIS A 1 96 ? -10.155 13.229 8.091 1.00 60.25 96 HIS A CA 1
ATOM 734 C C . HIS A 1 96 ? -8.790 13.069 8.792 1.00 60.25 96 HIS A C 1
ATOM 736 O O . HIS A 1 96 ? -8.218 11.981 8.755 1.00 60.25 96 HIS A O 1
ATOM 742 N N . ARG A 1 97 ? -8.201 14.121 9.388 1.00 66.06 97 ARG A N 1
ATOM 743 C CA . ARG A 1 97 ? -6.766 14.088 9.760 1.00 66.06 97 ARG A CA 1
ATOM 744 C C . ARG A 1 97 ? -6.433 12.978 10.760 1.00 66.06 97 ARG A C 1
ATOM 746 O O . ARG A 1 97 ? -5.440 12.290 10.578 1.00 66.06 97 ARG A O 1
ATOM 753 N N . ARG A 1 98 ? -7.248 12.795 11.802 1.00 71.44 98 ARG A N 1
ATOM 754 C CA . ARG A 1 98 ? -6.976 11.807 12.863 1.00 71.44 98 ARG A CA 1
ATOM 755 C C . ARG A 1 98 ? -7.226 10.365 12.424 1.00 71.44 98 ARG A C 1
ATOM 757 O O . ARG A 1 98 ? -6.427 9.504 12.757 1.00 71.44 98 ARG A O 1
ATOM 764 N N . VAL A 1 99 ? -8.274 10.123 11.638 1.00 73.81 99 VAL A N 1
ATOM 765 C CA . VAL A 1 99 ? -8.560 8.800 11.052 1.00 73.81 99 VAL A CA 1
ATOM 766 C C . VAL A 1 99 ? -7.480 8.423 10.032 1.00 73.81 99 VAL A C 1
ATOM 768 O O . VAL A 1 99 ? -6.998 7.295 10.008 1.00 73.81 99 VAL A O 1
ATOM 771 N N . ARG A 1 100 ? -7.016 9.395 9.237 1.00 78.06 100 ARG A N 1
ATOM 772 C CA . ARG A 1 100 ? -5.931 9.200 8.269 1.00 78.06 100 ARG A CA 1
ATOM 773 C C . ARG A 1 100 ? -4.585 8.887 8.930 1.00 78.06 100 ARG A C 1
ATOM 775 O O . ARG A 1 100 ? -3.822 8.087 8.399 1.00 78.06 100 ARG A O 1
ATOM 782 N N . VAL A 1 101 ? -4.310 9.457 10.106 1.00 83.69 101 VAL A N 1
ATOM 783 C CA . VAL A 1 101 ? -3.095 9.126 10.872 1.00 83.69 101 VAL A CA 1
ATOM 784 C C . VAL A 1 101 ? -3.016 7.624 11.162 1.00 83.69 101 VAL A C 1
ATOM 786 O O . VAL A 1 101 ? -1.917 7.077 11.149 1.00 83.69 101 VAL A O 1
ATOM 789 N N . THR A 1 102 ? -4.148 6.932 11.342 1.00 84.81 102 THR A N 1
ATOM 790 C CA . THR A 1 102 ? -4.164 5.481 11.571 1.00 84.81 102 THR A CA 1
ATOM 791 C C . THR A 1 102 ? -3.541 4.713 10.404 1.00 84.81 102 THR A C 1
ATOM 793 O O . THR A 1 102 ? -2.607 3.936 10.603 1.00 84.81 102 THR A O 1
ATOM 796 N N . VAL A 1 103 ? -3.987 4.972 9.172 1.00 86.62 103 VAL A N 1
ATOM 797 C CA . VAL A 1 103 ? -3.449 4.298 7.977 1.00 86.62 103 VAL A CA 1
ATOM 798 C C . VAL A 1 103 ? -2.026 4.762 7.636 1.00 86.62 103 VAL A C 1
ATOM 800 O O . VAL A 1 103 ? -1.191 3.951 7.235 1.00 86.62 103 VAL A O 1
ATOM 803 N N . GLU A 1 104 ? -1.683 6.027 7.897 1.00 88.69 104 GLU A N 1
ATOM 804 C CA . GLU A 1 104 ? -0.303 6.521 7.772 1.00 88.69 104 GLU A CA 1
ATOM 805 C C . GLU A 1 104 ? 0.657 5.812 8.747 1.00 88.69 104 GLU A C 1
ATOM 807 O O . GLU A 1 104 ? 1.778 5.453 8.374 1.00 88.69 104 GLU A O 1
ATOM 812 N N . GLN A 1 105 ? 0.215 5.541 9.979 1.00 89.81 105 GLN A N 1
ATOM 813 C CA . GLN A 1 105 ? 0.980 4.767 10.959 1.00 89.81 105 GLN A CA 1
ATOM 814 C C . GLN A 1 105 ? 1.140 3.305 10.529 1.00 89.81 105 GLN A C 1
ATOM 816 O O . GLN A 1 105 ? 2.244 2.764 10.641 1.00 89.81 105 GLN A O 1
ATOM 821 N N . VAL A 1 106 ? 0.098 2.685 9.962 1.00 90.81 106 VAL A N 1
ATOM 822 C CA . VAL A 1 106 ? 0.198 1.344 9.354 1.00 90.81 106 VAL A CA 1
ATOM 823 C C . VAL A 1 106 ? 1.253 1.333 8.250 1.00 90.81 106 VAL A C 1
ATOM 825 O O . VAL A 1 106 ? 2.083 0.425 8.207 1.00 90.81 106 VAL A O 1
ATOM 828 N N . PHE A 1 107 ? 1.303 2.356 7.391 1.00 91.81 107 PHE A N 1
ATOM 829 C CA . PHE A 1 107 ? 2.355 2.462 6.377 1.00 91.81 107 PHE A CA 1
ATOM 830 C C . PHE A 1 107 ? 3.751 2.566 6.979 1.00 91.81 107 PHE A C 1
ATOM 832 O O . PHE A 1 107 ? 4.671 1.920 6.473 1.00 91.81 107 PHE A O 1
ATOM 839 N N . GLY A 1 108 ? 3.910 3.346 8.050 1.00 91.88 108 GLY A N 1
ATOM 840 C CA . GLY A 1 108 ? 5.165 3.437 8.791 1.00 91.88 108 GLY A CA 1
ATOM 841 C C . GLY A 1 108 ? 5.625 2.070 9.294 1.00 91.88 108 GLY A C 1
ATOM 842 O O . GLY A 1 108 ? 6.738 1.643 8.987 1.00 91.88 108 GLY A O 1
ATOM 843 N N . GLN A 1 109 ? 4.748 1.339 9.985 1.00 92.31 109 GLN A N 1
ATOM 844 C CA . GLN A 1 109 ? 5.054 0.005 10.511 1.00 92.31 109 GLN A CA 1
ATOM 845 C C . GLN A 1 109 ? 5.340 -1.011 9.398 1.00 92.31 109 GLN A C 1
ATOM 847 O O . GLN A 1 109 ? 6.297 -1.781 9.484 1.00 92.31 109 GLN A O 1
ATOM 852 N N . LEU A 1 110 ? 4.539 -0.997 8.331 1.00 92.50 110 LEU A N 1
ATOM 853 C CA . LEU A 1 110 ? 4.699 -1.891 7.190 1.00 92.50 110 LEU A CA 1
ATOM 854 C C . LEU A 1 110 ? 6.053 -1.670 6.503 1.00 92.50 110 LEU A C 1
ATOM 856 O O . LEU A 1 110 ? 6.771 -2.632 6.241 1.00 92.50 110 LEU A O 1
ATOM 860 N N . LYS A 1 111 ? 6.425 -0.414 6.233 1.00 92.31 111 LYS A N 1
ATOM 861 C CA . LYS A 1 111 ? 7.693 -0.067 5.571 1.00 92.31 111 LYS A CA 1
ATOM 862 C C . LYS A 1 111 ? 8.909 -0.251 6.474 1.00 92.31 111 LYS A C 1
ATOM 864 O O . LYS A 1 111 ? 9.986 -0.543 5.964 1.00 92.31 111 LYS A O 1
ATOM 869 N N . TRP A 1 112 ? 8.738 -0.120 7.787 1.00 92.62 112 TRP A N 1
ATOM 870 C CA . TRP A 1 112 ? 9.776 -0.458 8.758 1.00 92.62 112 TRP A CA 1
ATOM 871 C C . TRP A 1 112 ? 10.031 -1.970 8.794 1.00 92.62 112 TRP A C 1
ATOM 873 O O . TRP A 1 112 ? 11.175 -2.408 8.702 1.00 92.62 112 TRP A O 1
ATOM 883 N N . LYS A 1 113 ? 8.964 -2.779 8.837 1.00 93.50 113 LYS A N 1
ATOM 884 C CA . LYS A 1 113 ? 9.053 -4.247 8.848 1.00 93.50 113 LYS A CA 1
ATOM 885 C C . LYS A 1 113 ? 9.537 -4.824 7.516 1.00 93.50 113 L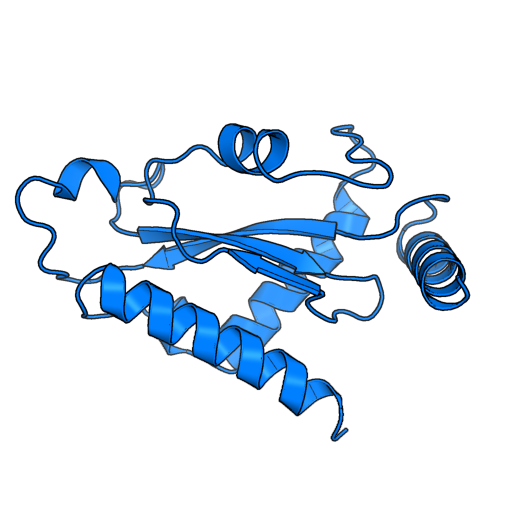YS A C 1
ATOM 887 O O . LYS A 1 113 ? 10.241 -5.831 7.503 1.00 93.50 113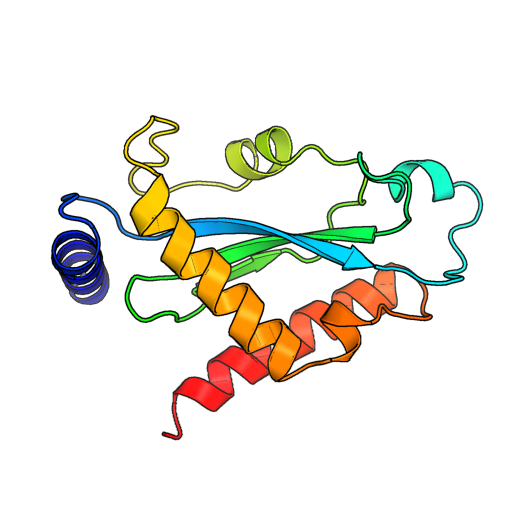 LYS A O 1
ATOM 892 N N . PHE A 1 114 ? 9.168 -4.195 6.402 1.00 94.56 114 PHE A N 1
ATOM 893 C CA . PHE A 1 114 ? 9.559 -4.599 5.052 1.00 94.56 114 PHE A CA 1
ATOM 894 C C . PHE A 1 114 ? 10.270 -3.445 4.329 1.00 94.56 114 PHE A C 1
ATOM 896 O O . PHE A 1 114 ? 9.651 -2.751 3.513 1.00 94.56 114 PHE A O 1
ATOM 903 N N . PRO A 1 115 ? 11.584 -3.256 4.565 1.00 93.31 115 PRO A N 1
ATOM 904 C CA . PRO A 1 115 ? 12.353 -2.162 3.972 1.00 93.31 115 PRO A CA 1
ATOM 905 C C . PRO A 1 115 ? 12.317 -2.128 2.443 1.00 93.31 115 PRO A C 1
ATOM 907 O O . PRO A 1 115 ? 12.426 -1.055 1.856 1.00 93.31 115 PRO A O 1
ATOM 910 N N . CYS A 1 116 ? 12.087 -3.267 1.780 1.00 92.62 116 CYS A N 1
ATOM 911 C CA . CYS A 1 116 ? 11.923 -3.339 0.326 1.00 92.62 116 CYS A CA 1
ATOM 912 C C . CYS A 1 116 ? 10.774 -2.455 -0.204 1.00 92.62 116 CYS A C 1
ATOM 914 O O . CYS A 1 116 ? 10.840 -1.977 -1.334 1.00 92.62 116 CYS A O 1
ATOM 916 N N . LEU A 1 117 ? 9.753 -2.169 0.614 1.00 93.69 117 LEU A N 1
ATOM 917 C CA . LEU A 1 117 ? 8.650 -1.268 0.264 1.00 93.69 117 LEU A CA 1
ATOM 918 C C . LEU A 1 117 ? 9.012 0.220 0.409 1.00 93.69 117 LEU A C 1
ATOM 920 O O . LEU A 1 117 ? 8.330 1.073 -0.161 1.00 93.69 117 LEU A O 1
ATOM 924 N N . SER A 1 118 ? 10.058 0.531 1.179 1.00 92.38 118 SER A N 1
ATOM 925 C CA . SER A 1 118 ? 10.580 1.889 1.375 1.00 92.38 118 SER A CA 1
ATOM 926 C C . SER A 1 118 ? 11.709 2.207 0.394 1.00 92.38 118 SER A C 1
ATOM 928 O O . SER A 1 118 ? 11.690 3.242 -0.269 1.00 92.38 118 SER A O 1
ATOM 930 N N . LEU A 1 119 ? 12.663 1.281 0.263 1.00 92.75 119 LEU A N 1
ATOM 931 C CA . LEU A 1 119 ? 13.847 1.407 -0.588 1.00 92.75 119 LEU A CA 1
ATOM 932 C C . LEU A 1 119 ? 13.497 1.314 -2.079 1.00 92.75 119 LEU A C 1
ATOM 934 O O . LEU A 1 119 ? 14.096 2.000 -2.904 1.00 92.75 119 LEU A O 1
ATOM 938 N N . GLY A 1 120 ? 12.484 0.513 -2.410 1.00 93.69 120 GLY A N 1
ATOM 939 C CA . GLY A 1 120 ? 12.062 0.255 -3.779 1.00 93.69 120 GLY A CA 1
ATOM 940 C C . GLY A 1 120 ? 12.438 -1.143 -4.258 1.00 93.69 120 GLY A C 1
ATOM 941 O O . GLY A 1 120 ? 13.277 -1.837 -3.684 1.00 93.69 120 GLY A O 1
ATOM 942 N N . LEU A 1 121 ? 11.765 -1.567 -5.323 1.00 95.50 121 LEU A N 1
ATOM 943 C CA . LEU A 1 121 ? 11.851 -2.914 -5.867 1.00 95.50 121 LEU A CA 1
ATOM 944 C C . LEU A 1 121 ? 12.499 -2.894 -7.254 1.00 95.50 121 LEU A C 1
ATOM 946 O O . LEU A 1 121 ? 12.039 -2.186 -8.148 1.00 95.50 121 LEU A O 1
ATOM 950 N N . HIS A 1 122 ? 13.525 -3.724 -7.439 1.00 94.88 122 HIS A N 1
ATOM 951 C CA . HIS A 1 122 ? 14.249 -3.902 -8.703 1.00 94.88 122 HIS A CA 1
ATOM 952 C C . HIS A 1 122 ? 13.674 -5.075 -9.503 1.00 94.88 122 HIS A C 1
ATOM 954 O O . HIS A 1 122 ? 14.364 -6.040 -9.826 1.00 94.88 122 HIS A O 1
ATOM 960 N N . VAL A 1 123 ? 12.364 -5.055 -9.740 1.00 95.38 123 VAL A N 1
ATOM 961 C CA . VAL A 1 123 ? 11.659 -6.137 -10.439 1.00 95.38 123 VAL A CA 1
ATOM 962 C C . VAL A 1 123 ? 10.573 -5.575 -11.347 1.00 95.38 123 VAL A C 1
ATOM 964 O O . VAL A 1 123 ? 10.103 -4.455 -11.156 1.00 95.38 123 VAL A O 1
ATOM 967 N N . ALA A 1 124 ? 10.127 -6.382 -12.310 1.00 95.31 124 ALA A N 1
ATOM 968 C CA . ALA A 1 124 ? 8.998 -6.035 -13.168 1.00 95.31 124 ALA A CA 1
ATOM 969 C C . ALA A 1 124 ? 7.713 -5.758 -12.348 1.00 95.31 124 ALA A C 1
ATOM 971 O O . ALA A 1 124 ? 7.493 -6.422 -11.324 1.00 95.31 124 ALA A O 1
ATOM 972 N N . PRO A 1 125 ? 6.809 -4.874 -12.818 1.00 95.50 125 PRO A N 1
ATOM 973 C CA . PRO A 1 125 ? 5.592 -4.478 -12.099 1.00 95.50 125 PRO A CA 1
ATOM 974 C C . PRO A 1 125 ? 4.749 -5.642 -11.573 1.00 95.50 125 PRO A C 1
ATOM 976 O O . PRO A 1 125 ? 4.315 -5.630 -10.421 1.00 95.50 125 PRO A O 1
ATOM 979 N N . ARG A 1 126 ? 4.567 -6.699 -12.378 1.00 94.88 126 ARG A N 1
ATOM 980 C CA . ARG A 1 126 ? 3.805 -7.893 -11.969 1.00 94.88 126 ARG A CA 1
ATOM 981 C C . ARG A 1 126 ? 4.399 -8.563 -10.729 1.00 94.88 126 ARG A C 1
ATOM 983 O O . ARG A 1 126 ? 3.662 -8.923 -9.813 1.00 94.88 126 ARG A O 1
ATOM 990 N N . ARG A 1 127 ? 5.727 -8.705 -10.683 1.00 95.69 127 ARG A N 1
ATOM 991 C CA . ARG A 1 127 ? 6.433 -9.312 -9.549 1.00 95.69 127 ARG A CA 1
ATOM 992 C C . ARG A 1 127 ? 6.462 -8.368 -8.349 1.00 95.69 127 ARG A C 1
ATOM 994 O O . ARG A 1 127 ? 6.287 -8.826 -7.225 1.00 95.69 127 ARG A O 1
ATOM 1001 N N . ALA A 1 128 ? 6.577 -7.060 -8.580 1.00 96.25 128 ALA A N 1
ATOM 1002 C CA . ALA A 1 128 ? 6.449 -6.061 -7.522 1.00 96.25 128 ALA A CA 1
ATOM 1003 C C . ALA A 1 128 ? 5.081 -6.152 -6.827 1.00 96.25 128 ALA A C 1
ATOM 1005 O O . ALA A 1 128 ? 5.021 -6.230 -5.605 1.00 96.25 128 ALA A O 1
ATOM 1006 N N . CYS A 1 129 ? 3.989 -6.256 -7.589 1.00 95.69 129 CYS A N 1
ATOM 1007 C CA . CYS A 1 129 ? 2.639 -6.420 -7.042 1.00 95.69 129 CYS A CA 1
ATOM 1008 C C . CYS A 1 129 ? 2.507 -7.675 -6.159 1.00 95.69 129 CYS A C 1
ATOM 1010 O O . CYS A 1 129 ? 1.879 -7.628 -5.101 1.00 95.69 129 CYS A O 1
ATOM 1012 N N . GLN A 1 130 ? 3.120 -8.794 -6.560 1.00 96.00 130 GLN A N 1
ATOM 1013 C CA . GLN A 1 130 ? 3.137 -10.028 -5.765 1.00 96.00 130 GLN A CA 1
ATOM 1014 C C . GLN A 1 130 ? 3.905 -9.854 -4.44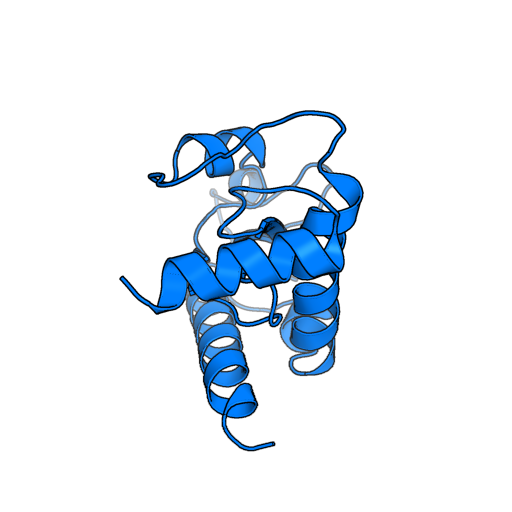9 1.00 96.00 130 GLN A C 1
ATOM 1016 O O . GLN A 1 130 ? 3.402 -10.258 -3.402 1.00 96.00 130 GLN A O 1
ATOM 1021 N N . ILE A 1 131 ? 5.082 -9.217 -4.492 1.00 96.12 131 ILE A N 1
ATOM 1022 C CA . ILE A 1 131 ? 5.894 -8.927 -3.300 1.00 96.12 131 ILE A CA 1
ATOM 1023 C C . ILE A 1 131 ? 5.118 -8.026 -2.338 1.00 96.12 131 ILE A C 1
ATOM 1025 O O . ILE A 1 131 ? 5.006 -8.353 -1.161 1.00 96.12 131 ILE A O 1
ATOM 1029 N N . ILE A 1 132 ? 4.518 -6.943 -2.840 1.00 95.81 132 ILE A N 1
ATOM 1030 C CA . ILE A 1 132 ? 3.727 -6.011 -2.026 1.00 95.81 132 ILE A CA 1
ATOM 1031 C C . ILE A 1 132 ? 2.589 -6.756 -1.321 1.00 95.81 132 ILE A C 1
ATOM 1033 O O . ILE A 1 132 ? 2.447 -6.658 -0.103 1.00 95.81 132 ILE A O 1
ATOM 1037 N N . ARG A 1 133 ? 1.814 -7.565 -2.057 1.00 94.31 133 ARG A N 1
ATOM 1038 C CA . ARG A 1 133 ? 0.733 -8.372 -1.467 1.00 94.31 133 ARG A CA 1
ATOM 1039 C C . ARG A 1 133 ? 1.259 -9.344 -0.414 1.00 94.31 133 ARG A C 1
ATOM 1041 O O . ARG A 1 133 ? 0.638 -9.474 0.638 1.00 94.31 133 ARG A O 1
ATOM 1048 N N . ALA A 1 134 ? 2.388 -10.003 -0.669 1.00 94.25 134 ALA A N 1
ATOM 1049 C CA . ALA A 1 134 ? 3.001 -10.919 0.286 1.00 94.25 134 ALA A CA 1
ATOM 1050 C C . ALA A 1 134 ? 3.415 -10.201 1.583 1.00 94.25 134 ALA A C 1
ATOM 1052 O O . ALA A 1 134 ? 3.071 -10.678 2.663 1.00 94.25 134 ALA A O 1
ATOM 1053 N N . CYS A 1 135 ? 4.063 -9.033 1.489 1.00 94.31 135 CYS A N 1
ATOM 1054 C CA . CYS A 1 135 ? 4.421 -8.206 2.647 1.00 94.31 135 CYS A CA 1
ATOM 1055 C C . CYS A 1 135 ? 3.184 -7.813 3.465 1.00 94.31 135 CYS A C 1
ATOM 1057 O O . CYS A 1 135 ? 3.164 -7.977 4.683 1.00 94.31 135 CYS A O 1
ATOM 1059 N N . CYS A 1 136 ? 2.119 -7.360 2.803 1.00 91.94 136 CYS A N 1
ATOM 1060 C CA . CYS A 1 136 ? 0.873 -6.979 3.465 1.00 91.94 136 CYS A CA 1
ATOM 1061 C C . CYS A 1 136 ? 0.191 -8.161 4.175 1.00 91.94 136 CYS A C 1
ATOM 1063 O O . CYS A 1 136 ? -0.245 -8.029 5.317 1.00 91.94 136 CYS A O 1
ATOM 1065 N N . VAL A 1 137 ? 0.149 -9.342 3.551 1.00 90.56 137 VAL A N 1
ATOM 1066 C CA . VAL A 1 137 ? -0.404 -10.554 4.180 1.00 90.56 137 VAL A CA 1
ATOM 1067 C C . VAL A 1 137 ? 0.442 -10.992 5.380 1.00 90.56 137 VAL A C 1
ATOM 1069 O O . VAL A 1 137 ? -0.101 -11.364 6.418 1.00 90.56 137 VAL A O 1
ATOM 1072 N N . GLN A 1 138 ? 1.771 -10.935 5.271 1.00 90.44 138 GLN A N 1
ATOM 1073 C CA . GLN A 1 138 ? 2.676 -11.265 6.377 1.00 90.44 138 GLN A CA 1
ATOM 1074 C C . GLN A 1 138 ? 2.591 -10.256 7.529 1.00 90.44 138 GLN A C 1
ATOM 1076 O O . GLN A 1 138 ? 2.719 -10.646 8.691 1.00 90.44 138 GLN A O 1
ATOM 1081 N N . TYR A 1 139 ? 2.354 -8.976 7.234 1.00 90.00 139 TYR A N 1
ATOM 1082 C CA . TYR A 1 139 ? 2.073 -7.963 8.248 1.00 90.00 139 TYR A CA 1
ATOM 1083 C C . TYR A 1 139 ? 0.837 -8.348 9.070 1.00 90.00 139 TYR A C 1
ATOM 1085 O O . TYR A 1 139 ? 0.940 -8.459 10.290 1.00 90.00 139 TYR A O 1
ATOM 1093 N N . CYS A 1 140 ? -0.273 -8.684 8.399 1.00 82.75 140 CYS A N 1
ATOM 1094 C CA . CYS A 1 140 ? -1.526 -9.076 9.053 1.00 82.75 140 CYS A CA 1
ATOM 1095 C C . CYS A 1 140 ? -1.367 -10.321 9.936 1.00 82.75 140 CYS A C 1
ATOM 1097 O O . CYS A 1 140 ? -1.854 -10.345 11.059 1.00 82.75 140 CYS A O 1
ATOM 1099 N N . LYS A 1 141 ? -0.640 -11.339 9.454 1.00 79.25 141 LYS A N 1
ATOM 1100 C CA . LYS A 1 141 ? -0.388 -12.581 10.209 1.00 79.25 141 LYS A CA 1
ATOM 1101 C C . LYS A 1 141 ? 0.534 -12.388 11.417 1.00 79.25 141 LYS A C 1
ATOM 1103 O O . LYS A 1 141 ? 0.496 -13.178 12.352 1.00 79.25 141 LYS A O 1
ATOM 1108 N N . GLY A 1 142 ? 1.404 -11.378 11.381 1.00 62.03 142 GLY A N 1
ATOM 1109 C CA . GLY A 1 142 ? 2.313 -11.067 12.484 1.00 62.03 142 GLY A CA 1
ATOM 1110 C C . GLY A 1 142 ? 1.655 -10.296 13.628 1.00 62.03 142 GLY A C 1
ATOM 1111 O O . GLY A 1 142 ? 2.168 -10.352 14.737 1.00 62.03 142 GLY A O 1
ATOM 1112 N N . ALA A 1 143 ? 0.539 -9.608 13.370 1.00 56.34 143 ALA A N 1
ATOM 1113 C CA . ALA A 1 143 ? -0.203 -8.853 14.382 1.00 56.34 143 ALA A CA 1
ATOM 1114 C C . ALA A 1 143 ? -0.984 -9.750 15.365 1.00 56.34 143 ALA A C 1
ATOM 1116 O O . ALA A 1 143 ? -1.396 -9.287 16.416 1.00 56.34 143 ALA A O 1
ATOM 1117 N N . GLU A 1 144 ? -1.171 -11.033 15.043 1.00 48.12 144 GLU A N 1
ATOM 1118 C CA . GLU A 1 144 ? -1.918 -12.001 15.866 1.00 48.12 144 GLU A CA 1
ATOM 1119 C C . GLU A 1 144 ? -1.019 -12.800 16.832 1.00 48.12 144 GLU A C 1
ATOM 1121 O O . GLU A 1 144 ? -1.489 -13.717 17.497 1.00 48.12 144 GLU A O 1
ATOM 1126 N N . ARG A 1 145 ? 0.286 -12.493 16.893 1.00 43.72 145 ARG A N 1
ATOM 1127 C CA . ARG A 1 145 ? 1.285 -13.224 17.700 1.00 43.72 145 ARG A CA 1
ATOM 1128 C C . ARG A 1 145 ? 1.994 -12.360 18.755 1.00 43.72 145 ARG A C 1
ATOM 1130 O O . ARG A 1 145 ? 3.072 -12.748 19.202 1.00 43.72 145 ARG A O 1
ATOM 1137 N N . ALA A 1 146 ? 1.430 -11.207 19.105 1.00 41.50 146 ALA A N 1
ATOM 1138 C CA . ALA A 1 146 ? 1.948 -10.301 20.132 1.00 41.50 146 ALA A CA 1
ATOM 1139 C C . ALA A 1 146 ? 0.974 -10.206 21.308 1.00 41.50 146 ALA A C 1
ATOM 1141 O O . ALA A 1 146 ? -0.249 -10.206 21.040 1.00 41.50 146 ALA A O 1
#